Protein AF-A0A6V2KXG6-F1 (afdb_monomer_lite)

Secondary structure (DSSP, 8-state):
-------GGGGTHHHHHHHHHTT-SSS--HHHHHHHHHHHHHHHHHHHHHHHHHTBPP----SSS-PPPBPPHHHHHHHHHHHHHHHHHHHHHHHHHHHTTTT--PPPGGG--

pLDDT: mean 79.37, std 14.91, range [33.38, 95.5]

Structure (mmCIF, N/CA/C/O backbone):
data_AF-A0A6V2KXG6-F1
#
_entry.id   AF-A0A6V2KXG6-F1
#
loop_
_atom_site.group_PDB
_atom_site.id
_atom_site.type_symbol
_atom_site.label_atom_id
_atom_site.label_alt_id
_atom_site.label_comp_id
_atom_site.label_asym_id
_atom_site.label_entity_id
_atom_site.label_seq_id
_atom_site.pdbx_PDB_ins_code
_atom_site.Cartn_x
_atom_site.Cartn_y
_atom_site.Cartn_z
_atom_site.occupancy
_atom_site.B_iso_or_equiv
_atom_site.auth_seq_id
_atom_site.auth_comp_id
_atom_site.auth_asym_id
_atom_site.auth_atom_id
_atom_site.pdbx_PDB_model_num
ATOM 1 N N . MET A 1 1 ? -5.400 28.479 -2.585 1.00 36.06 1 MET A N 1
ATOM 2 C CA . MET A 1 1 ? -5.007 27.064 -2.755 1.00 36.06 1 MET A CA 1
ATOM 3 C C . MET A 1 1 ? -4.338 26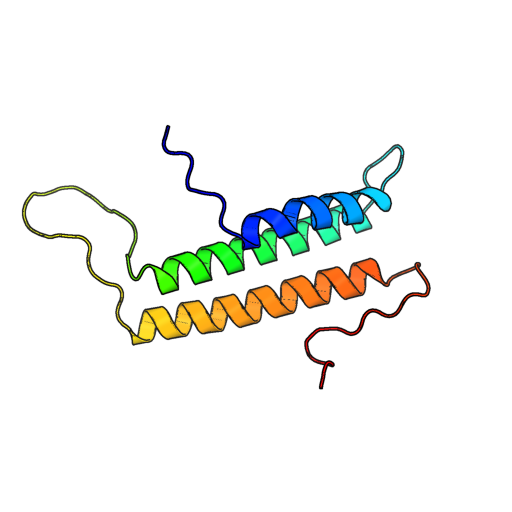.621 -1.459 1.00 36.06 1 MET A C 1
ATOM 5 O O . MET A 1 1 ? -3.185 26.963 -1.241 1.00 36.06 1 MET A O 1
ATOM 9 N N . MET A 1 2 ? -5.076 26.007 -0.527 1.00 33.38 2 MET A N 1
ATOM 10 C CA . MET A 1 2 ? -4.464 25.515 0.713 1.00 33.38 2 MET A CA 1
ATOM 11 C C . MET A 1 2 ? -3.643 24.277 0.368 1.00 33.38 2 MET A C 1
ATOM 13 O O . MET A 1 2 ? -4.201 23.225 0.067 1.00 33.38 2 MET A O 1
ATOM 17 N N . ILE A 1 3 ? -2.320 24.414 0.367 1.00 43.16 3 ILE A N 1
ATOM 18 C CA . ILE A 1 3 ? -1.419 23.267 0.363 1.00 43.16 3 ILE A CA 1
ATOM 19 C C . ILE A 1 3 ? -1.629 22.613 1.726 1.00 43.16 3 ILE A C 1
ATOM 21 O O . ILE A 1 3 ? -1.102 23.092 2.728 1.00 43.16 3 ILE A O 1
ATOM 25 N N . ALA A 1 4 ? -2.474 21.579 1.786 1.00 50.31 4 ALA A N 1
ATOM 26 C CA . ALA A 1 4 ? -2.542 20.711 2.951 1.00 50.31 4 ALA A CA 1
ATOM 27 C C . ALA A 1 4 ? -1.100 20.308 3.268 1.00 50.31 4 ALA A C 1
ATOM 29 O O . ALA A 1 4 ? -0.408 19.779 2.393 1.00 50.31 4 ALA A O 1
ATOM 30 N N . SER A 1 5 ? -0.610 20.655 4.460 1.00 52.56 5 SER A N 1
ATOM 31 C CA . SER A 1 5 ? 0.760 20.341 4.841 1.00 52.56 5 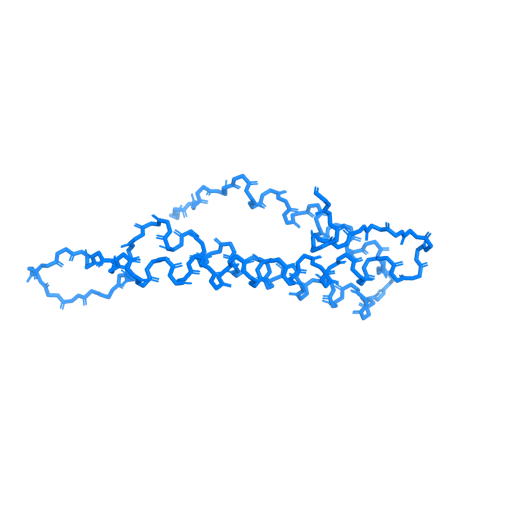SER A CA 1
ATOM 32 C C . SER A 1 5 ? 0.956 18.838 4.657 1.00 52.56 5 SER A C 1
ATOM 34 O O . SER A 1 5 ? 0.246 18.023 5.254 1.00 52.56 5 SER A O 1
ATOM 36 N N . LYS A 1 6 ? 1.863 18.467 3.746 1.00 61.50 6 LYS A N 1
ATOM 37 C CA . LYS A 1 6 ? 2.265 17.073 3.563 1.00 61.50 6 LYS A CA 1
ATOM 38 C C . LYS A 1 6 ? 2.772 16.604 4.923 1.00 61.50 6 LYS A C 1
ATOM 40 O O . LYS A 1 6 ? 3.743 17.153 5.446 1.00 61.50 6 LYS A O 1
ATOM 45 N N . GLY A 1 7 ? 2.049 15.672 5.529 1.00 67.44 7 GLY A N 1
ATOM 46 C CA . GLY A 1 7 ? 2.412 15.093 6.808 1.00 67.44 7 GLY A CA 1
ATOM 47 C C . GLY A 1 7 ? 3.705 14.287 6.669 1.00 67.44 7 GLY A C 1
ATOM 48 O O . GLY A 1 7 ? 4.127 13.983 5.553 1.00 67.44 7 GLY A O 1
ATOM 49 N N . PRO A 1 8 ? 4.346 13.905 7.782 1.00 72.88 8 PRO A N 1
ATOM 50 C CA . PRO A 1 8 ? 5.578 13.115 7.746 1.00 72.88 8 PRO A CA 1
ATOM 51 C C . PRO A 1 8 ? 5.445 11.832 6.912 1.00 72.88 8 PRO A C 1
ATOM 53 O O . PRO A 1 8 ? 6.362 11.489 6.174 1.00 72.88 8 PRO A O 1
ATOM 56 N N . ILE A 1 9 ? 4.273 11.189 6.959 1.00 76.31 9 ILE A N 1
ATOM 57 C CA . ILE A 1 9 ? 3.975 9.965 6.205 1.00 76.31 9 ILE A CA 1
ATOM 58 C C . ILE A 1 9 ? 3.926 10.189 4.688 1.00 76.31 9 ILE A C 1
ATOM 60 O O . ILE A 1 9 ? 4.344 9.328 3.923 1.00 76.31 9 ILE A O 1
ATOM 64 N N . ASP A 1 10 ? 3.528 11.386 4.240 1.00 79.31 10 ASP A N 1
ATOM 65 C CA . ASP A 1 10 ? 3.453 11.726 2.816 1.00 79.31 10 ASP A CA 1
ATOM 66 C C . ASP A 1 10 ? 4.848 11.756 2.159 1.00 79.31 10 ASP A C 1
ATOM 68 O O . ASP A 1 10 ? 4.974 11.657 0.939 1.00 79.31 10 ASP A O 1
ATOM 72 N N . ARG A 1 11 ? 5.911 11.872 2.970 1.00 85.06 11 ARG A N 1
ATOM 73 C CA . ARG A 1 11 ? 7.308 11.828 2.517 1.00 85.06 11 ARG A CA 1
ATOM 74 C C . ARG A 1 11 ? 7.802 10.412 2.226 1.00 85.06 11 ARG A C 1
ATOM 76 O O . ARG A 1 11 ? 8.815 10.285 1.551 1.00 85.06 11 ARG A O 1
ATOM 83 N N . LEU A 1 12 ? 7.112 9.378 2.713 1.00 86.38 12 LEU A N 1
ATOM 84 C CA . LEU A 1 12 ? 7.493 7.982 2.484 1.00 86.38 12 LEU A CA 1
ATOM 85 C C . LEU A 1 12 ? 7.102 7.507 1.084 1.00 86.38 12 LEU A C 1
ATOM 87 O O . LEU A 1 12 ? 7.815 6.709 0.489 1.00 86.38 12 LEU A O 1
ATOM 91 N N . PHE A 1 13 ? 6.015 8.037 0.519 1.00 90.19 13 PHE A N 1
ATOM 92 C CA . PHE A 1 13 ? 5.512 7.550 -0.765 1.00 90.19 13 PHE A CA 1
ATOM 93 C C . PHE A 1 13 ? 6.430 7.853 -1.949 1.00 90.19 13 PHE A C 1
ATOM 95 O O . PHE A 1 13 ? 6.516 7.032 -2.848 1.00 90.19 13 PHE A O 1
ATOM 102 N N . GLY A 1 14 ? 7.141 8.984 -1.946 1.00 90.19 14 GLY A N 1
ATOM 103 C CA . GLY A 1 14 ? 8.077 9.311 -3.030 1.00 90.19 14 GLY A CA 1
ATOM 104 C C . GLY A 1 14 ? 9.205 8.276 -3.171 1.00 90.19 14 GLY A C 1
ATOM 105 O O . GLY A 1 14 ? 9.409 7.750 -4.262 1.00 90.19 14 GLY A O 1
ATOM 106 N N . PRO A 1 15 ? 9.919 7.933 -2.082 1.00 92.00 15 PRO A N 1
ATOM 107 C CA . PRO A 1 15 ? 10.877 6.829 -2.079 1.00 92.00 15 PRO A CA 1
ATOM 108 C C . PRO A 1 15 ? 10.279 5.466 -2.452 1.00 92.00 15 PRO A C 1
ATOM 110 O O . PRO A 1 15 ? 10.947 4.692 -3.136 1.00 92.00 15 PRO A O 1
ATOM 113 N N . LEU A 1 16 ? 9.039 5.168 -2.041 1.00 91.56 16 LEU A N 1
ATOM 114 C CA . LEU A 1 16 ? 8.376 3.911 -2.405 1.00 91.56 16 LEU A CA 1
ATOM 115 C C . LEU A 1 16 ? 8.104 3.843 -3.920 1.00 91.56 16 LEU A C 1
ATOM 117 O O . LEU A 1 16 ? 8.530 2.910 -4.598 1.00 91.56 16 LEU A O 1
ATOM 121 N N . GLU A 1 17 ? 7.495 4.881 -4.491 1.00 92.31 17 GLU A N 1
ATOM 122 C CA . GLU A 1 17 ? 7.274 4.977 -5.939 1.00 92.31 17 GLU A CA 1
ATOM 123 C C . GLU A 1 17 ? 8.606 4.887 -6.702 1.00 92.31 17 GLU A C 1
ATOM 125 O O . GLU A 1 17 ? 8.709 4.145 -7.680 1.00 92.31 17 GLU A O 1
ATOM 130 N N . LEU A 1 18 ? 9.661 5.552 -6.213 1.00 92.25 18 LEU A N 1
ATOM 131 C CA . LEU A 1 18 ? 10.995 5.479 -6.811 1.00 92.25 18 LEU A CA 1
ATOM 132 C C . LEU A 1 18 ? 11.541 4.044 -6.823 1.00 92.25 18 LEU A C 1
ATOM 134 O O . LEU A 1 18 ? 12.013 3.587 -7.865 1.00 92.25 18 LEU A O 1
ATOM 138 N N . TRP A 1 19 ? 11.450 3.312 -5.710 1.00 90.81 19 TRP A N 1
ATOM 139 C CA . TRP A 1 19 ? 11.885 1.914 -5.677 1.00 90.81 19 TRP A CA 1
ATOM 140 C C . TRP A 1 19 ? 11.045 1.035 -6.604 1.00 90.81 19 TRP A C 1
ATOM 142 O O . TRP A 1 19 ? 11.611 0.279 -7.391 1.00 90.81 19 TRP A O 1
ATOM 152 N N . SER A 1 20 ? 9.719 1.180 -6.602 1.00 90.88 20 SER A N 1
ATOM 153 C CA . SER A 1 20 ? 8.845 0.425 -7.510 1.00 90.88 20 SER A CA 1
ATOM 154 C C . SER A 1 20 ? 9.190 0.668 -8.987 1.00 90.88 20 SER A C 1
ATOM 156 O O . SER A 1 20 ? 9.182 -0.262 -9.798 1.00 90.88 20 SER A O 1
ATOM 158 N N . SER A 1 21 ? 9.565 1.904 -9.336 1.00 90.75 21 SER A N 1
ATOM 159 C CA . SER A 1 21 ? 9.921 2.290 -10.701 1.00 90.75 21 SER A CA 1
ATOM 160 C C . SER A 1 21 ? 11.225 1.646 -11.174 1.00 90.75 21 SER A C 1
ATOM 162 O O . SER A 1 21 ? 11.400 1.449 -12.374 1.00 90.75 21 SER A O 1
ATOM 164 N N . SER A 1 22 ? 12.101 1.234 -10.247 1.00 90.62 22 SER A N 1
ATOM 165 C CA . SER A 1 22 ? 13.350 0.534 -10.575 1.00 90.62 22 SER A CA 1
ATOM 166 C C . SER A 1 22 ? 13.130 -0.834 -11.235 1.00 90.62 22 SER A C 1
ATOM 168 O O . SER A 1 22 ? 14.005 -1.312 -11.953 1.00 90.62 22 SER A O 1
ATOM 170 N N . PHE A 1 23 ? 11.947 -1.440 -11.060 1.00 88.06 23 PHE A N 1
ATOM 171 C CA . PHE A 1 23 ? 11.561 -2.692 -11.726 1.00 88.06 23 PHE A CA 1
ATOM 172 C C . PHE A 1 23 ? 11.003 -2.487 -13.140 1.00 88.06 23 PHE A C 1
ATOM 174 O O . PHE A 1 23 ? 10.611 -3.453 -13.798 1.00 88.06 23 PHE A O 1
ATOM 181 N N . SER A 1 24 ? 10.925 -1.244 -13.607 1.00 88.44 24 SER A N 1
ATOM 182 C CA . SER A 1 24 ? 10.525 -0.891 -14.966 1.00 88.44 24 SER A CA 1
ATOM 183 C C . SER A 1 24 ? 11.733 -0.427 -15.776 1.00 88.44 24 SER A C 1
ATOM 185 O O . SER A 1 24 ? 12.696 0.109 -15.238 1.00 88.44 24 SER A O 1
ATOM 187 N N . SER A 1 25 ? 11.688 -0.633 -17.095 1.00 81.25 25 SER A N 1
ATOM 188 C CA . SER A 1 25 ? 12.735 -0.160 -18.012 1.00 81.25 25 SER A CA 1
ATOM 189 C C . SER A 1 25 ? 12.136 0.728 -19.107 1.00 81.25 25 SER A C 1
ATOM 191 O O . SER A 1 25 ? 11.649 1.813 -18.814 1.00 81.25 25 SER A O 1
ATOM 193 N N . LYS A 1 26 ? 12.126 0.292 -20.372 1.00 83.56 26 LYS A N 1
ATOM 194 C CA . LYS A 1 26 ? 11.492 1.038 -21.477 1.00 83.56 26 LYS A CA 1
ATOM 195 C C . LYS A 1 26 ? 9.964 1.014 -21.419 1.00 83.56 26 LYS A C 1
ATOM 197 O O . LYS A 1 26 ? 9.318 1.904 -21.959 1.00 83.56 26 LYS A O 1
ATOM 202 N N . THR A 1 27 ? 9.399 -0.008 -20.788 1.00 85.88 27 THR A N 1
ATOM 203 C CA . THR A 1 27 ? 7.961 -0.180 -20.572 1.00 85.88 27 THR A CA 1
ATOM 204 C C . THR A 1 27 ? 7.711 -0.423 -19.094 1.00 85.88 27 THR A C 1
ATOM 206 O O . THR A 1 27 ? 8.535 -1.055 -18.423 1.00 85.88 27 THR A O 1
ATOM 209 N N . ILE A 1 28 ? 6.575 0.065 -18.596 1.00 86.50 28 ILE A N 1
ATOM 210 C CA . ILE A 1 28 ? 6.171 -0.167 -17.211 1.00 86.50 28 ILE A CA 1
ATOM 211 C C . ILE A 1 28 ? 5.941 -1.669 -17.028 1.00 86.50 28 ILE A C 1
ATOM 213 O O . ILE A 1 28 ? 5.193 -2.282 -17.791 1.00 86.50 28 ILE A O 1
ATOM 217 N N . SER A 1 29 ? 6.619 -2.268 -16.053 1.00 90.25 29 SER A N 1
ATOM 218 C CA . SER A 1 29 ? 6.464 -3.685 -15.751 1.00 90.25 29 SER A CA 1
ATOM 219 C C . SER A 1 29 ? 5.185 -3.934 -14.941 1.00 90.25 29 SER A C 1
ATOM 221 O O . SER A 1 29 ? 4.771 -3.075 -14.156 1.00 90.25 29 SER A O 1
ATOM 223 N N . PRO A 1 30 ? 4.569 -5.125 -15.065 1.00 91.94 30 PRO A N 1
ATOM 224 C CA . PRO A 1 30 ? 3.431 -5.505 -14.226 1.00 91.94 30 PRO A CA 1
ATOM 225 C C . PRO A 1 30 ? 3.743 -5.417 -12.727 1.00 91.94 30 PRO A C 1
ATOM 227 O O . PRO A 1 30 ? 2.884 -5.030 -11.941 1.00 91.94 30 PRO A O 1
ATOM 230 N N . LYS A 1 31 ? 4.993 -5.705 -12.341 1.00 90.44 31 LYS A N 1
ATOM 231 C CA . LYS A 1 31 ? 5.472 -5.585 -10.960 1.00 90.44 31 LYS A CA 1
ATOM 232 C C . LYS A 1 31 ? 5.437 -4.137 -10.471 1.00 90.44 31 LYS A C 1
ATOM 234 O O . LYS A 1 31 ? 4.917 -3.883 -9.392 1.00 90.44 31 LYS A O 1
ATOM 239 N N . THR A 1 32 ? 5.922 -3.183 -11.267 1.00 92.12 32 THR A N 1
ATOM 240 C CA . THR A 1 32 ? 5.832 -1.757 -10.916 1.00 92.12 32 THR A CA 1
ATOM 241 C C . THR A 1 32 ? 4.380 -1.300 -10.764 1.00 92.12 32 THR A C 1
ATOM 243 O O . THR A 1 32 ? 4.086 -0.571 -9.823 1.00 92.12 32 THR A O 1
ATOM 246 N N . LEU A 1 33 ? 3.462 -1.748 -11.632 1.00 93.94 33 LEU A N 1
ATOM 247 C CA . LEU A 1 33 ? 2.031 -1.433 -11.492 1.00 93.94 33 LEU A CA 1
ATOM 248 C C . LEU A 1 33 ? 1.457 -1.993 -10.187 1.00 93.94 33 LEU A C 1
ATOM 250 O O . LEU A 1 33 ? 0.904 -1.237 -9.400 1.00 93.94 33 LEU A O 1
ATOM 254 N N . ALA A 1 34 ? 1.679 -3.278 -9.908 1.00 93.56 34 ALA A N 1
ATOM 255 C CA . ALA A 1 34 ? 1.178 -3.919 -8.694 1.00 93.56 34 ALA A CA 1
ATOM 256 C C . ALA A 1 34 ? 1.741 -3.284 -7.406 1.00 93.56 34 ALA A C 1
ATOM 258 O O . ALA A 1 34 ? 1.043 -3.184 -6.397 1.00 93.56 34 ALA A O 1
ATOM 259 N N . MET A 1 35 ? 3.001 -2.837 -7.435 1.00 93.81 35 MET A N 1
ATOM 260 C CA . MET A 1 35 ? 3.619 -2.118 -6.319 1.00 93.81 35 MET A CA 1
ATOM 261 C C . MET A 1 35 ? 3.047 -0.707 -6.151 1.00 93.81 35 MET A C 1
ATOM 263 O O . MET A 1 35 ? 2.847 -0.275 -5.018 1.00 93.81 35 MET A O 1
ATOM 267 N N . ASN A 1 36 ? 2.748 -0.002 -7.246 1.00 94.00 36 ASN A N 1
ATOM 268 C CA . ASN A 1 36 ? 2.070 1.295 -7.193 1.00 94.00 36 ASN A CA 1
ATOM 269 C C . ASN A 1 36 ? 0.635 1.169 -6.671 1.00 94.00 36 ASN A C 1
ATOM 271 O O . ASN A 1 36 ? 0.229 1.984 -5.848 1.00 94.00 36 ASN A O 1
ATOM 275 N N . ASP A 1 37 ? -0.087 0.113 -7.049 1.00 95.50 37 ASP A N 1
ATOM 276 C CA . ASP A 1 37 ? -1.418 -0.169 -6.505 1.00 95.50 37 ASP A CA 1
ATOM 277 C C . ASP A 1 37 ? -1.351 -0.368 -4.980 1.00 95.50 37 ASP A C 1
ATOM 279 O O . ASP A 1 37 ? -2.134 0.219 -4.235 1.00 95.50 37 ASP A O 1
ATOM 283 N N . ALA A 1 38 ? -0.356 -1.118 -4.488 1.00 93.38 38 ALA A N 1
ATOM 284 C CA . ALA A 1 38 ? -0.124 -1.281 -3.051 1.00 93.38 38 ALA A CA 1
ATOM 285 C C . ALA A 1 38 ? 0.243 0.049 -2.354 1.00 93.38 38 ALA A C 1
ATOM 287 O O . ALA A 1 38 ? -0.200 0.318 -1.235 1.00 93.38 38 ALA A O 1
ATOM 288 N N . ILE A 1 39 ? 1.015 0.922 -3.013 1.00 93.81 39 ILE A N 1
ATOM 289 C CA . ILE A 1 39 ? 1.310 2.275 -2.513 1.00 93.81 39 ILE A CA 1
ATOM 290 C C . ILE A 1 39 ? 0.029 3.117 -2.409 1.00 93.81 39 ILE A C 1
ATOM 292 O O . ILE A 1 39 ? -0.148 3.842 -1.424 1.00 93.81 39 ILE A O 1
ATOM 296 N N . ASP A 1 40 ? -0.867 3.035 -3.390 1.00 94.00 40 ASP A N 1
ATOM 297 C CA . ASP A 1 40 ? -2.121 3.786 -3.394 1.00 94.00 40 ASP A CA 1
ATOM 298 C C . ASP A 1 40 ? -3.105 3.275 -2.330 1.00 94.00 40 ASP A C 1
ATOM 300 O O . ASP A 1 40 ? -3.711 4.087 -1.621 1.00 94.00 40 ASP A O 1
ATOM 304 N N . GLU A 1 41 ? -3.181 1.959 -2.117 1.00 93.00 41 GLU A N 1
ATOM 305 C CA . GLU A 1 41 ? -3.916 1.356 -0.996 1.00 93.00 41 GLU A CA 1
ATOM 306 C C . GLU A 1 41 ? -3.393 1.874 0.361 1.00 93.00 41 GLU A C 1
ATOM 308 O O . GLU A 1 41 ? -4.180 2.254 1.238 1.00 93.00 41 GLU A O 1
ATOM 313 N N . LEU A 1 42 ? -2.066 1.982 0.519 1.00 92.50 42 LEU A N 1
ATOM 314 C CA . LEU A 1 42 ? -1.435 2.538 1.721 1.00 92.50 42 LEU A CA 1
ATOM 315 C C . LEU A 1 42 ? -1.731 4.038 1.894 1.00 92.50 42 LEU A C 1
ATOM 317 O O . LEU A 1 42 ? -1.949 4.510 3.015 1.00 92.50 42 LEU A O 1
ATOM 321 N N . ARG A 1 43 ? -1.770 4.811 0.801 1.00 91.62 43 ARG A N 1
ATOM 322 C CA . ARG A 1 43 ? -2.168 6.231 0.827 1.00 91.62 43 ARG A CA 1
ATOM 323 C C . ARG A 1 43 ? -3.599 6.401 1.301 1.00 91.62 43 ARG A C 1
ATOM 325 O O . ARG A 1 43 ? -3.871 7.319 2.074 1.00 91.62 43 ARG A O 1
ATOM 332 N N . GLU A 1 44 ? -4.501 5.545 0.841 1.00 90.31 44 GLU A N 1
ATOM 333 C CA . GLU A 1 44 ? -5.900 5.561 1.254 1.00 90.31 44 GLU A CA 1
ATOM 334 C C . GLU A 1 44 ? -6.034 5.251 2.750 1.00 90.31 44 GLU A C 1
ATOM 336 O O . GLU A 1 44 ? -6.603 6.058 3.485 1.00 90.31 44 GLU A O 1
ATOM 341 N N . ALA A 1 45 ? -5.370 4.196 3.234 1.00 90.31 45 ALA A N 1
ATOM 342 C CA . ALA A 1 45 ? -5.299 3.876 4.661 1.00 90.31 45 ALA A CA 1
ATOM 343 C C . ALA A 1 45 ? -4.784 5.059 5.509 1.00 90.31 45 ALA A C 1
ATOM 345 O O . ALA A 1 45 ? -5.336 5.388 6.561 1.00 90.31 45 ALA A O 1
ATOM 346 N N . CYS A 1 46 ? -3.761 5.777 5.034 1.00 88.94 46 CYS A N 1
ATOM 347 C CA . CYS A 1 46 ? -3.250 6.967 5.719 1.00 88.94 46 CYS A CA 1
ATOM 348 C C . CYS A 1 46 ? -4.261 8.128 5.755 1.00 88.94 46 CYS A C 1
ATOM 350 O O . CYS A 1 46 ? -4.303 8.885 6.733 1.00 88.94 46 CYS A O 1
ATOM 352 N N . ARG A 1 47 ? -5.075 8.297 4.705 1.00 87.38 47 ARG A N 1
ATOM 353 C CA . ARG A 1 47 ? -6.150 9.305 4.665 1.00 87.38 47 ARG A CA 1
ATOM 354 C C . ARG A 1 47 ? -7.282 8.947 5.622 1.00 87.38 47 ARG A C 1
ATOM 356 O O . ARG A 1 47 ? -7.789 9.843 6.300 1.00 87.38 47 ARG A O 1
ATOM 363 N N . ASP A 1 48 ? -7.621 7.669 5.731 1.00 87.31 48 ASP A N 1
ATOM 364 C CA . ASP A 1 48 ? -8.646 7.179 6.654 1.00 87.31 48 ASP A CA 1
ATOM 365 C C . ASP A 1 48 ? -8.202 7.342 8.110 1.00 87.31 48 ASP A C 1
ATOM 367 O O . ASP A 1 48 ? -8.943 7.899 8.923 1.00 87.31 48 ASP A O 1
ATOM 371 N N . LEU A 1 49 ? -6.943 7.010 8.424 1.00 86.44 49 LEU A N 1
ATOM 372 C CA . LEU A 1 49 ? -6.333 7.298 9.728 1.00 86.44 49 LEU A CA 1
ATOM 373 C C . LEU A 1 49 ? -6.354 8.795 10.053 1.00 86.44 49 LEU A C 1
ATOM 375 O O . LEU A 1 49 ? -6.701 9.184 11.170 1.00 86.44 49 LEU A O 1
ATOM 379 N N . ARG A 1 50 ? -6.020 9.662 9.087 1.00 84.38 50 ARG A N 1
ATOM 380 C CA . ARG A 1 50 ? -6.072 11.121 9.284 1.00 84.38 50 ARG A CA 1
ATOM 381 C C . ARG A 1 50 ? -7.506 11.603 9.514 1.00 84.38 50 ARG A C 1
ATOM 383 O O . ARG A 1 50 ? -7.723 12.472 10.360 1.00 84.38 50 ARG A O 1
ATOM 390 N N . SER A 1 51 ? -8.478 11.026 8.813 1.00 82.81 51 SER A N 1
ATOM 391 C CA . SER A 1 51 ? -9.901 11.326 8.991 1.00 82.81 51 SER A CA 1
ATOM 392 C C . SER A 1 51 ? -10.379 10.918 10.387 1.00 82.81 51 SER A C 1
ATOM 394 O O . SER A 1 51 ? -10.921 11.760 11.109 1.00 82.81 51 SER A O 1
ATOM 396 N N . ALA A 1 52 ? -10.068 9.695 10.827 1.00 83.94 52 ALA A N 1
ATOM 397 C CA . ALA A 1 52 ? -10.357 9.206 12.175 1.00 83.94 52 ALA A CA 1
ATOM 398 C C . ALA A 1 52 ? -9.696 10.069 13.265 1.00 83.94 52 ALA A C 1
ATOM 400 O O . ALA A 1 52 ? -10.347 10.454 14.244 1.00 83.94 52 ALA A O 1
ATOM 401 N N . ALA A 1 53 ? -8.428 10.449 13.075 1.00 82.25 53 ALA A N 1
ATOM 402 C CA . ALA A 1 53 ? -7.700 11.329 13.987 1.00 82.25 53 ALA A CA 1
ATOM 403 C C . ALA A 1 53 ? -8.337 12.723 14.068 1.00 82.25 53 ALA A C 1
ATOM 405 O O . ALA A 1 53 ? -8.498 13.260 15.163 1.00 82.25 53 ALA A O 1
ATOM 406 N N . SER A 1 54 ? -8.767 13.285 12.934 1.00 80.50 54 SER A N 1
ATOM 407 C CA . SER A 1 54 ? -9.411 14.602 12.887 1.00 80.50 54 SER A CA 1
ATOM 408 C C . SER A 1 54 ? -10.793 14.631 13.546 1.00 80.50 54 SER A C 1
ATOM 410 O O . SER A 1 54 ? -11.222 15.693 13.992 1.00 80.50 54 SER A O 1
ATOM 412 N N . GLY A 1 55 ? -11.487 13.486 13.607 1.00 70.25 55 GLY A N 1
ATOM 413 C CA . GLY A 1 55 ? -12.815 13.360 14.211 1.00 70.25 55 GLY A CA 1
ATOM 414 C C . GLY A 1 55 ? -13.910 14.168 13.511 1.00 70.25 55 GLY A C 1
ATOM 415 O O . GLY A 1 55 ? -14.973 14.371 14.092 1.00 70.25 55 GLY A O 1
ATOM 416 N N . LYS A 1 56 ? -13.668 14.651 12.288 1.00 65.38 56 LYS A N 1
ATOM 417 C CA . LYS A 1 56 ? -14.628 15.439 11.508 1.00 65.38 56 LYS A CA 1
ATOM 418 C C . LYS A 1 56 ? -15.260 14.544 10.445 1.00 65.38 56 LYS A C 1
ATOM 420 O O . LYS A 1 56 ? -14.556 14.072 9.557 1.00 65.38 56 LYS A O 1
ATOM 425 N N . GLU A 1 57 ? -16.572 14.322 10.515 1.00 59.25 57 GLU A N 1
ATOM 426 C CA . GLU A 1 57 ? -17.315 13.857 9.337 1.00 59.25 57 GLU A CA 1
ATOM 427 C C . GLU A 1 57 ? -17.323 15.002 8.306 1.00 59.25 57 GLU A C 1
ATOM 429 O O . GLU A 1 57 ? -17.425 16.179 8.664 1.00 59.25 57 GLU A O 1
ATOM 434 N N . GLY A 1 58 ? -17.099 14.669 7.033 1.00 54.03 58 GLY A N 1
ATOM 435 C CA . GLY A 1 58 ? -16.890 15.632 5.954 1.00 54.03 58 GLY A CA 1
ATOM 436 C C . GLY A 1 58 ? -17.945 16.739 5.909 1.00 54.03 58 GLY A C 1
ATOM 437 O O . GLY A 1 58 ? -19.132 16.519 6.130 1.00 54.03 58 GLY A O 1
ATOM 438 N N . SER A 1 59 ? -17.470 17.944 5.606 1.00 60.94 59 SER A N 1
ATOM 439 C CA . SER A 1 59 ? -18.253 19.155 5.363 1.00 60.94 59 SER A CA 1
ATOM 440 C C . SER A 1 59 ? -19.356 18.916 4.315 1.00 60.94 59 SER A C 1
ATOM 442 O O . SER A 1 59 ? -19.123 19.065 3.116 1.00 60.94 59 SER A O 1
ATOM 444 N N . GLY A 1 60 ? -20.563 18.590 4.775 1.00 47.31 60 GLY A N 1
ATOM 445 C CA . GLY A 1 60 ? -21.817 18.781 4.052 1.00 47.31 60 GLY A CA 1
ATOM 446 C C . GLY A 1 60 ? -22.457 20.074 4.546 1.00 47.31 60 GLY A C 1
ATOM 447 O O . GLY A 1 60 ? -22.839 20.169 5.709 1.00 47.31 60 GLY A O 1
ATOM 448 N N . GLY A 1 61 ? -22.470 21.096 3.694 1.00 58.47 61 GLY A N 1
ATOM 449 C CA . GLY A 1 61 ? -23.002 22.414 4.024 1.00 58.47 61 GLY A CA 1
ATOM 450 C C . GLY A 1 61 ? -24.531 22.507 4.005 1.00 58.47 61 GLY A C 1
ATOM 451 O O . GLY A 1 61 ? -25.235 21.517 3.834 1.00 58.47 61 GLY A O 1
ATOM 452 N N . PHE A 1 62 ? -24.979 23.768 4.053 1.00 55.19 62 PHE A N 1
ATOM 453 C CA . PHE A 1 62 ? -26.319 24.268 3.714 1.00 55.19 62 PHE A CA 1
ATOM 454 C C . PHE A 1 62 ? -27.343 24.311 4.865 1.00 55.19 62 PHE A C 1
ATOM 456 O O . PHE A 1 62 ? -28.211 23.459 4.954 1.00 55.19 62 PHE A O 1
ATOM 463 N N . PHE A 1 63 ? -27.215 25.329 5.726 1.00 56.06 63 PHE A N 1
ATOM 464 C CA . PHE A 1 63 ? -28.224 26.041 6.546 1.00 56.06 63 PHE A CA 1
ATOM 465 C C . PHE A 1 63 ? -27.548 26.483 7.854 1.00 56.06 63 PHE A C 1
ATOM 467 O O . PHE A 1 63 ? -26.972 25.671 8.571 1.00 56.06 63 PHE A O 1
ATOM 474 N N . GLY A 1 64 ? -27.554 27.787 8.148 1.00 54.69 64 GLY A N 1
ATOM 475 C CA . GLY A 1 64 ? -27.032 28.307 9.416 1.00 54.69 64 GLY A CA 1
ATOM 476 C C . GLY A 1 64 ? -27.688 27.600 10.609 1.00 54.69 64 GLY A C 1
ATOM 477 O O . GLY A 1 64 ? -28.874 27.304 10.540 1.00 54.69 64 GLY A O 1
ATOM 478 N N . PHE A 1 65 ? -26.911 27.371 11.675 1.00 55.81 65 PHE A N 1
ATOM 479 C CA . PHE A 1 65 ? -27.183 26.541 12.870 1.00 55.81 65 PHE A CA 1
ATOM 480 C C . PHE A 1 65 ? -26.718 25.078 12.790 1.00 55.81 65 PHE A C 1
ATOM 482 O O . PHE A 1 65 ? -27.507 24.151 12.654 1.00 55.81 65 PHE A O 1
ATOM 489 N N . GLY A 1 66 ? -25.418 24.858 13.005 1.00 51.75 66 GLY A N 1
ATOM 490 C CA . GLY A 1 66 ? -24.890 23.541 13.372 1.00 51.75 66 GLY A CA 1
ATOM 491 C C . GLY A 1 66 ? -23.472 23.334 12.865 1.00 51.75 66 GLY A C 1
ATOM 492 O O . GLY A 1 66 ? -23.273 23.047 11.691 1.00 51.75 66 GLY A O 1
ATOM 493 N N . GLY A 1 67 ? -22.478 23.508 13.738 1.00 54.00 67 GLY A N 1
ATOM 494 C CA . GLY A 1 67 ? -21.082 23.205 13.417 1.00 54.00 67 GLY A CA 1
ATOM 495 C C . GLY A 1 67 ? -20.874 21.733 13.020 1.00 54.00 67 GLY A C 1
ATOM 496 O O . GLY A 1 67 ? -21.769 20.909 13.221 1.00 54.00 67 GLY A O 1
ATOM 497 N N . PRO A 1 68 ? -19.699 21.388 12.460 1.00 55.81 68 PRO A N 1
ATOM 498 C CA . PRO A 1 68 ? -19.411 20.037 11.983 1.00 55.81 68 PRO A CA 1
ATOM 499 C C . PRO A 1 68 ? -19.683 19.012 13.087 1.00 55.81 68 PRO A C 1
ATOM 501 O O . PRO A 1 68 ? -19.136 19.124 14.186 1.00 55.81 68 PRO A O 1
ATOM 504 N N . LYS A 1 69 ? -20.541 18.025 12.798 1.00 61.12 69 LYS A N 1
ATOM 505 C CA . LYS A 1 69 ? -20.794 16.911 13.714 1.00 61.12 69 LYS A CA 1
ATOM 506 C C . LYS A 1 69 ? -19.477 16.178 13.955 1.00 61.12 69 LYS A C 1
ATOM 50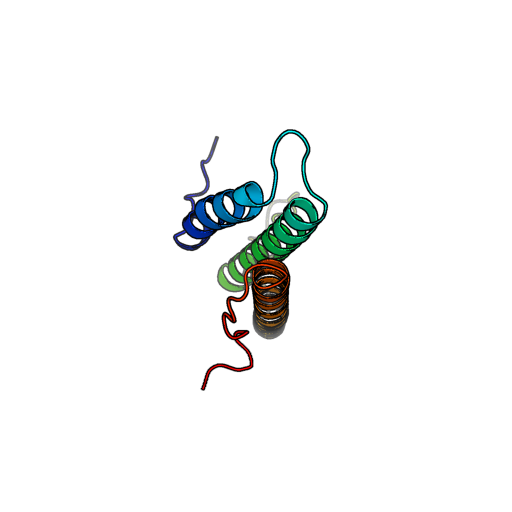8 O O . LYS A 1 69 ? -18.828 15.712 13.017 1.00 61.12 69 LYS A O 1
ATOM 513 N N . ALA A 1 70 ? -19.081 16.117 15.222 1.00 64.69 70 ALA A N 1
ATOM 514 C CA . ALA A 1 70 ? -17.981 15.274 15.644 1.00 64.69 70 ALA A CA 1
ATOM 515 C C . ALA A 1 70 ? -18.358 13.816 15.363 1.00 64.69 70 ALA A C 1
ATOM 517 O O . ALA A 1 70 ? -19.467 13.378 15.675 1.00 64.69 70 ALA A O 1
ATOM 518 N N . MET A 1 71 ? -17.440 13.086 14.743 1.00 70.56 71 MET A N 1
ATOM 519 C CA . MET A 1 71 ? -17.580 11.656 14.528 1.00 70.56 71 MET A CA 1
ATOM 520 C C . MET A 1 71 ? -17.609 10.955 15.888 1.00 70.56 71 MET A C 1
ATOM 522 O O . MET A 1 71 ? -16.764 11.232 16.739 1.00 70.56 71 MET A O 1
ATOM 526 N N . ASP A 1 72 ? -18.570 10.052 16.077 1.00 80.88 72 ASP A N 1
ATOM 527 C CA . ASP A 1 72 ? -18.675 9.236 17.288 1.00 80.88 72 ASP A CA 1
ATOM 528 C C . ASP A 1 72 ? -17.370 8.466 17.560 1.00 80.88 72 ASP A C 1
ATOM 530 O O . ASP A 1 72 ? -16.743 7.942 16.633 1.00 80.88 72 ASP A O 1
ATOM 534 N N . ASP A 1 73 ? -16.963 8.373 18.826 1.00 78.62 73 ASP A N 1
ATOM 535 C CA . ASP A 1 73 ? -15.692 7.752 19.208 1.00 78.62 73 ASP A CA 1
ATOM 536 C C . ASP A 1 73 ? -15.619 6.265 18.826 1.00 78.62 73 ASP A C 1
ATOM 538 O O . ASP A 1 73 ? -14.543 5.777 18.469 1.00 78.62 73 ASP A O 1
ATOM 542 N N . GLY A 1 74 ? -16.745 5.545 18.831 1.00 83.81 74 GLY A N 1
ATOM 543 C CA . GLY A 1 74 ? -16.819 4.162 18.362 1.00 83.81 74 GLY A CA 1
ATOM 544 C C . GLY A 1 74 ? -16.568 4.054 16.859 1.00 83.81 74 GLY A C 1
ATOM 545 O O . GLY A 1 74 ? -15.789 3.206 16.416 1.00 83.81 74 GLY A O 1
ATOM 546 N N . LYS A 1 75 ? -17.146 4.967 16.069 1.00 82.81 75 LYS A N 1
ATOM 547 C CA . LYS A 1 75 ? -16.877 5.057 14.624 1.00 82.81 75 LYS A CA 1
ATOM 548 C C . LYS A 1 75 ? -15.425 5.435 14.337 1.00 82.81 75 LYS A C 1
ATOM 550 O O . LYS A 1 75 ? -14.797 4.799 13.496 1.00 82.81 75 LYS A O 1
ATOM 555 N N . ARG A 1 76 ? -14.864 6.413 15.056 1.00 83.81 76 ARG A N 1
ATOM 556 C CA . ARG A 1 76 ? -13.456 6.826 14.901 1.00 83.81 76 ARG A CA 1
ATOM 557 C C . ARG A 1 76 ? -12.498 5.675 15.173 1.00 83.81 76 ARG A C 1
ATOM 559 O O . ARG A 1 76 ? -11.577 5.456 14.391 1.00 83.81 76 ARG A O 1
ATOM 566 N N . ARG A 1 77 ? -12.727 4.928 16.260 1.00 85.69 77 ARG A N 1
ATOM 567 C CA . ARG A 1 77 ? -11.923 3.747 16.606 1.00 85.69 77 ARG A CA 1
ATOM 568 C C . ARG A 1 77 ? -11.999 2.683 15.522 1.00 85.69 77 ARG A C 1
ATOM 570 O O . ARG A 1 77 ? -10.957 2.171 15.133 1.00 85.69 77 ARG A O 1
ATOM 577 N N . LYS A 1 78 ? -13.197 2.401 15.009 1.00 88.94 78 LYS A N 1
ATOM 578 C CA . LYS A 1 78 ? -13.378 1.418 13.940 1.00 88.94 78 LYS A CA 1
ATOM 579 C C . LYS A 1 78 ? -12.645 1.820 12.658 1.00 88.94 78 LYS A C 1
ATOM 581 O O . LYS A 1 78 ? -11.864 1.031 12.150 1.00 88.94 78 LYS A O 1
ATOM 586 N N . ILE A 1 79 ? -12.798 3.066 12.202 1.00 87.69 79 ILE A N 1
ATOM 587 C CA . ILE A 1 79 ? -12.077 3.566 11.017 1.00 87.69 79 ILE A CA 1
ATOM 588 C C . ILE A 1 79 ? -10.562 3.494 11.229 1.00 87.69 79 ILE A C 1
ATOM 590 O O . ILE A 1 79 ? -9.841 3.098 10.324 1.00 87.69 79 ILE A O 1
ATOM 594 N N . ALA A 1 80 ? -10.065 3.835 12.421 1.00 87.06 80 ALA A N 1
ATOM 595 C CA . ALA A 1 80 ? -8.639 3.731 12.714 1.00 87.06 80 ALA A CA 1
ATOM 596 C C . ALA A 1 80 ? -8.130 2.277 12.693 1.00 87.06 80 ALA A C 1
ATOM 598 O O . ALA A 1 80 ? -7.036 2.030 12.192 1.00 87.06 80 ALA A O 1
ATOM 599 N N . GLN A 1 81 ? -8.910 1.325 13.213 1.00 89.81 81 GLN A N 1
ATOM 600 C CA . GLN A 1 81 ? -8.577 -0.103 13.195 1.00 89.81 81 GLN A CA 1
ATOM 601 C C . GLN A 1 81 ? -8.583 -0.669 11.772 1.00 89.81 81 GLN A C 1
ATOM 603 O O . GLN A 1 81 ? -7.612 -1.307 11.369 1.00 89.81 81 GLN A O 1
ATOM 608 N N . ASP A 1 82 ? -9.632 -0.378 11.003 1.00 90.62 82 ASP A N 1
ATOM 609 C CA . ASP A 1 82 ? -9.778 -0.838 9.621 1.00 90.62 82 ASP A CA 1
ATOM 610 C C . ASP A 1 82 ? -8.672 -0.243 8.733 1.00 90.62 82 ASP A C 1
ATOM 612 O O . ASP A 1 82 ? -8.045 -0.948 7.943 1.00 90.62 82 ASP A O 1
ATOM 616 N N . ALA A 1 83 ? -8.359 1.042 8.918 1.00 90.06 83 ALA A N 1
ATOM 617 C CA . ALA A 1 83 ? -7.286 1.710 8.195 1.00 90.06 83 ALA A CA 1
ATOM 618 C C . ALA A 1 83 ? -5.895 1.180 8.578 1.00 90.06 83 ALA A C 1
ATOM 620 O O . ALA A 1 83 ? -5.027 1.064 7.716 1.00 90.06 83 ALA A O 1
ATOM 621 N N . TYR A 1 84 ? -5.673 0.818 9.845 1.00 88.44 84 TYR A N 1
ATOM 622 C CA . TYR A 1 84 ? -4.430 0.167 10.259 1.00 88.44 84 TYR A CA 1
ATOM 623 C C . TYR A 1 84 ? -4.272 -1.213 9.610 1.00 88.44 84 TYR A C 1
ATOM 625 O O . TYR A 1 84 ? -3.216 -1.495 9.047 1.00 88.44 84 TYR A O 1
ATOM 633 N N . ALA A 1 85 ? -5.323 -2.041 9.627 1.00 91.31 85 ALA A N 1
ATOM 634 C CA . ALA A 1 85 ? -5.316 -3.347 8.970 1.00 91.31 85 ALA A CA 1
ATOM 635 C C . ALA A 1 85 ? -5.040 -3.214 7.463 1.00 91.31 85 ALA A C 1
ATOM 637 O O . ALA A 1 85 ? -4.113 -3.835 6.952 1.00 91.31 85 ALA A O 1
ATOM 638 N N . LYS A 1 86 ? -5.747 -2.302 6.784 1.00 91.12 86 LYS A N 1
ATOM 639 C CA . LYS A 1 86 ? -5.535 -2.008 5.361 1.00 91.12 86 LYS A CA 1
ATOM 640 C C . LYS A 1 86 ? -4.109 -1.543 5.062 1.00 91.12 86 LYS A C 1
ATOM 642 O O . LYS A 1 86 ? -3.501 -2.001 4.101 1.00 91.12 86 LYS A O 1
ATOM 647 N N . GLY A 1 87 ? -3.559 -0.641 5.878 1.00 90.62 87 GLY A N 1
ATOM 648 C CA . GLY A 1 87 ? -2.189 -0.153 5.704 1.00 90.62 87 GLY A CA 1
ATOM 649 C C . GLY A 1 87 ? -1.144 -1.256 5.888 1.00 90.62 87 GLY A C 1
ATOM 650 O O . GLY A 1 87 ? -0.171 -1.314 5.138 1.00 90.62 87 GLY A O 1
ATOM 651 N N . LYS A 1 88 ? -1.363 -2.154 6.851 1.00 91.38 88 LYS A N 1
ATOM 652 C CA . LYS A 1 88 ? -0.506 -3.315 7.095 1.00 91.38 88 LYS A CA 1
ATOM 653 C C . LYS A 1 88 ? -0.506 -4.272 5.902 1.00 91.38 88 LYS A C 1
ATOM 655 O O . LYS A 1 88 ? 0.563 -4.611 5.400 1.00 91.38 88 LYS A O 1
ATOM 660 N N . ASP A 1 89 ? -1.688 -4.630 5.409 1.00 92.25 89 ASP A N 1
ATOM 661 C CA . ASP A 1 89 ? -1.844 -5.526 4.261 1.00 92.25 89 ASP A CA 1
ATOM 662 C C . ASP A 1 89 ? -1.204 -4.925 2.999 1.00 92.25 89 ASP A C 1
ATOM 664 O O . ASP A 1 89 ? -0.472 -5.609 2.282 1.00 92.25 89 ASP A O 1
ATOM 668 N N . ALA A 1 90 ? -1.387 -3.619 2.775 1.00 92.50 90 ALA A N 1
ATOM 669 C CA . ALA A 1 90 ? -0.777 -2.897 1.661 1.00 92.50 90 ALA A CA 1
ATOM 670 C C . ALA A 1 90 ? 0.763 -2.899 1.725 1.00 92.50 90 ALA A C 1
ATOM 672 O O . ALA A 1 90 ? 1.425 -3.122 0.709 1.00 92.50 90 ALA A O 1
ATOM 673 N N . ILE A 1 91 ? 1.356 -2.698 2.910 1.00 90.75 91 ILE A N 1
ATOM 674 C CA . ILE A 1 91 ? 2.818 -2.763 3.073 1.00 90.75 91 ILE A CA 1
ATOM 675 C C . ILE A 1 91 ? 3.332 -4.192 2.882 1.00 90.75 91 ILE A C 1
ATOM 677 O O . ILE A 1 91 ? 4.345 -4.379 2.210 1.00 90.75 91 ILE A O 1
ATOM 681 N N . ASN A 1 92 ? 2.644 -5.199 3.420 1.00 91.31 92 ASN A N 1
ATOM 682 C CA . ASN A 1 92 ? 3.033 -6.596 3.226 1.00 91.31 92 ASN A CA 1
ATOM 683 C C . ASN A 1 92 ? 3.022 -6.970 1.741 1.00 91.31 92 ASN A C 1
ATOM 685 O O . ASN A 1 92 ? 4.024 -7.465 1.232 1.00 91.31 92 ASN A O 1
ATOM 689 N N . LYS A 1 93 ? 1.948 -6.627 1.019 1.00 91.44 93 LYS A N 1
ATOM 690 C CA . LYS A 1 93 ? 1.843 -6.817 -0.434 1.00 91.44 93 LYS A CA 1
ATOM 691 C C . LYS A 1 93 ? 2.990 -6.129 -1.175 1.00 91.44 93 LYS A C 1
ATOM 693 O O . LYS A 1 93 ? 3.598 -6.714 -2.067 1.00 91.44 93 LYS A O 1
ATOM 698 N N . TYR A 1 94 ? 3.322 -4.898 -0.791 1.00 92.50 94 TYR A N 1
ATOM 699 C CA . TYR A 1 94 ? 4.442 -4.161 -1.371 1.00 92.50 94 TYR A CA 1
ATOM 700 C C . TYR A 1 94 ? 5.797 -4.852 -1.142 1.00 92.50 94 TYR A C 1
ATOM 702 O O . TYR A 1 94 ? 6.615 -4.934 -2.060 1.00 92.50 94 TYR A O 1
ATOM 710 N N . ILE A 1 95 ? 6.023 -5.368 0.069 1.00 89.31 95 ILE A N 1
ATOM 711 C CA . ILE A 1 95 ? 7.228 -6.111 0.447 1.00 89.31 95 ILE A CA 1
ATOM 712 C C . ILE A 1 95 ? 7.331 -7.422 -0.337 1.00 89.31 95 ILE A C 1
ATOM 714 O O . ILE A 1 95 ? 8.374 -7.694 -0.927 1.00 89.31 95 ILE A O 1
ATOM 718 N N . GLU A 1 96 ? 6.257 -8.209 -0.389 1.00 89.44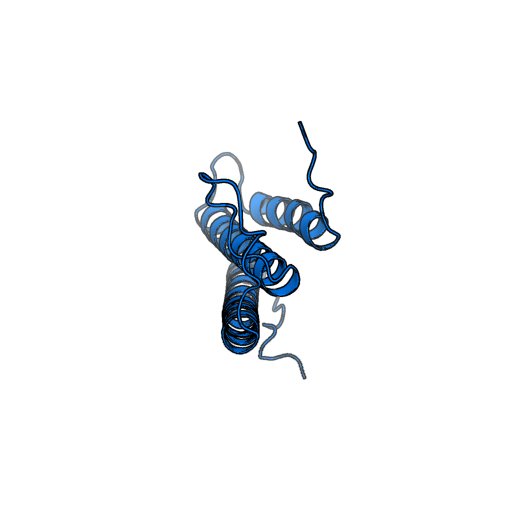 96 GLU A N 1
ATOM 719 C CA . GLU A 1 96 ? 6.209 -9.494 -1.094 1.00 89.44 96 GLU A CA 1
ATOM 720 C C . GLU A 1 96 ? 6.481 -9.325 -2.590 1.00 89.44 96 GLU A C 1
ATOM 722 O O . GLU A 1 96 ? 7.355 -9.995 -3.145 1.00 89.44 96 GLU A O 1
ATOM 727 N N . LEU A 1 97 ? 5.800 -8.365 -3.226 1.00 90.06 97 LEU A N 1
ATOM 728 C CA . LEU A 1 97 ? 6.043 -8.015 -4.624 1.00 90.06 97 LEU A CA 1
ATOM 729 C C . LEU A 1 97 ? 7.487 -7.576 -4.829 1.00 90.06 97 LEU A C 1
ATOM 731 O O . LEU A 1 97 ? 8.122 -7.980 -5.796 1.00 90.06 97 LEU A O 1
ATOM 735 N N . GLY A 1 98 ? 8.016 -6.758 -3.924 1.00 86.25 98 GLY A N 1
ATOM 736 C CA . GLY A 1 98 ? 9.385 -6.276 -3.958 1.00 86.25 98 GLY A CA 1
ATOM 737 C C . GLY A 1 98 ? 10.432 -7.389 -3.876 1.00 86.25 98 GLY A C 1
ATOM 738 O O . GLY A 1 98 ? 11.342 -7.413 -4.709 1.00 86.25 98 GLY A O 1
ATOM 739 N N . ASN A 1 99 ? 10.264 -8.326 -2.940 1.00 86.19 99 ASN A N 1
ATOM 740 C CA . ASN A 1 99 ? 11.130 -9.492 -2.730 1.00 86.19 99 ASN A CA 1
ATOM 741 C C . ASN A 1 99 ? 11.169 -10.428 -3.947 1.00 86.19 99 ASN A C 1
ATOM 743 O O . ASN A 1 99 ? 12.214 -11.019 -4.237 1.00 86.19 99 ASN A O 1
ATOM 747 N N . ASP A 1 100 ? 10.058 -10.535 -4.682 1.00 81.88 100 ASP A N 1
ATOM 748 C CA . ASP A 1 100 ? 9.946 -11.417 -5.843 1.00 81.88 100 ASP A CA 1
ATOM 749 C C . ASP A 1 100 ? 11.048 -11.142 -6.888 1.00 81.88 100 ASP A C 1
ATOM 751 O O . ASP A 1 100 ? 11.186 -10.038 -7.421 1.00 81.88 100 ASP A O 1
ATOM 755 N N . GLY A 1 101 ? 11.882 -12.142 -7.165 1.00 72.00 101 GLY A N 1
ATOM 756 C CA . GLY A 1 101 ? 12.968 -12.049 -8.145 1.00 72.00 101 GLY A CA 1
ATOM 757 C C . GLY A 1 101 ? 14.223 -11.269 -7.718 1.00 72.00 101 GLY A C 1
ATOM 758 O O . GLY A 1 101 ? 15.152 -11.184 -8.519 1.00 72.00 101 GLY A O 1
ATOM 759 N N . LEU A 1 102 ? 14.303 -10.730 -6.492 1.00 70.94 102 LEU A N 1
ATOM 760 C CA . LEU A 1 102 ? 15.509 -10.040 -5.993 1.00 70.94 102 LEU A CA 1
ATOM 761 C C . LEU A 1 102 ? 16.442 -10.923 -5.154 1.00 70.94 102 LEU A C 1
ATOM 763 O O . LEU A 1 102 ? 17.565 -10.513 -4.864 1.00 70.94 102 LEU A O 1
ATOM 767 N N . GLY A 1 103 ? 15.993 -12.109 -4.729 1.00 67.19 103 GLY A N 1
ATOM 768 C CA . GLY A 1 103 ? 16.740 -12.942 -3.775 1.00 67.19 103 GLY A CA 1
ATOM 769 C C . GLY A 1 103 ? 16.905 -12.291 -2.392 1.00 67.19 103 GLY A C 1
ATOM 770 O O . GLY A 1 103 ? 17.684 -12.773 -1.572 1.00 67.19 103 GLY A O 1
ATOM 771 N N . LEU A 1 104 ? 16.184 -11.193 -2.141 1.00 67.31 104 LEU A N 1
ATOM 772 C CA . LEU A 1 104 ? 16.077 -10.509 -0.858 1.00 67.31 104 LEU A CA 1
ATOM 773 C C . LEU A 1 104 ? 14.785 -10.962 -0.172 1.00 67.31 104 LEU A C 1
ATOM 775 O O . LEU A 1 104 ? 13.759 -11.108 -0.830 1.00 67.31 104 LEU A O 1
ATOM 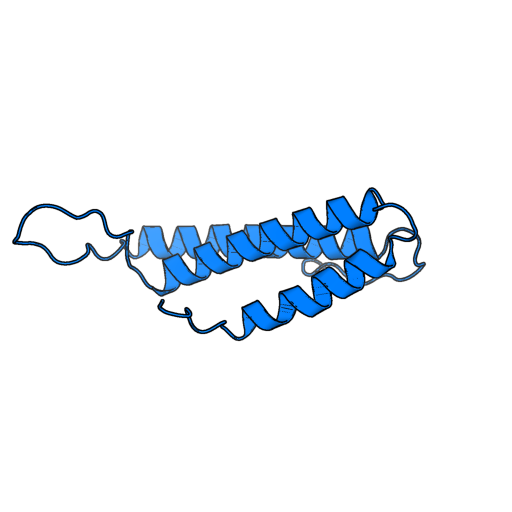779 N N . ASN A 1 105 ? 14.839 -11.157 1.144 1.00 70.25 105 ASN A N 1
ATOM 780 C CA . ASN A 1 105 ? 13.681 -11.477 1.977 1.00 70.25 105 ASN A CA 1
ATOM 781 C C . ASN A 1 105 ? 13.511 -10.381 3.026 1.00 70.25 105 ASN A C 1
ATOM 783 O O . ASN A 1 105 ? 13.952 -10.524 4.165 1.00 70.25 105 ASN A O 1
ATOM 787 N N . PHE A 1 106 ? 12.899 -9.262 2.641 1.00 78.19 106 PHE A N 1
ATOM 788 C CA . PHE A 1 106 ? 12.357 -8.351 3.642 1.00 78.19 106 PHE A CA 1
ATOM 789 C C . PHE A 1 106 ? 11.178 -9.041 4.334 1.00 78.19 106 PHE A C 1
ATOM 791 O O . PHE A 1 106 ? 10.262 -9.520 3.667 1.00 78.19 106 PHE A O 1
ATOM 798 N N . THR A 1 107 ? 11.218 -9.121 5.659 1.00 79.94 107 THR A N 1
ATOM 799 C CA . THR A 1 107 ? 10.170 -9.759 6.460 1.00 79.94 107 THR A CA 1
ATOM 800 C C . THR A 1 107 ? 8.885 -8.921 6.406 1.00 79.94 107 THR A C 1
ATOM 802 O O . THR A 1 107 ? 8.962 -7.712 6.634 1.00 79.94 107 THR A O 1
ATOM 805 N N . PRO A 1 108 ? 7.709 -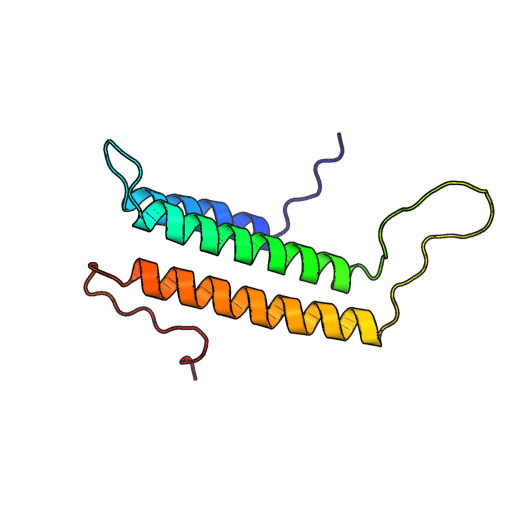9.505 6.104 1.00 77.44 108 PRO A N 1
ATOM 806 C CA . PRO A 1 108 ? 6.421 -8.829 6.263 1.00 77.44 108 PRO A CA 1
ATOM 807 C C . PRO A 1 108 ? 6.222 -8.338 7.701 1.00 77.44 108 PRO A C 1
ATOM 809 O O . PRO A 1 108 ? 6.724 -8.949 8.641 1.00 77.44 108 PRO A O 1
ATOM 812 N N . ILE A 1 109 ? 5.457 -7.263 7.892 1.00 76.94 109 ILE A N 1
ATOM 813 C CA . ILE A 1 109 ? 5.262 -6.641 9.214 1.00 76.94 109 ILE A CA 1
ATOM 814 C C . ILE A 1 109 ? 4.655 -7.633 10.214 1.00 76.94 109 ILE A C 1
ATOM 816 O O . ILE A 1 109 ? 5.030 -7.634 11.379 1.00 76.94 109 ILE A O 1
ATOM 820 N N . ASP A 1 110 ? 3.768 -8.516 9.753 1.00 73.12 110 ASP A N 1
ATOM 821 C CA . ASP A 1 110 ? 3.133 -9.548 10.588 1.00 73.12 110 ASP A CA 1
ATOM 822 C C . ASP A 1 110 ? 4.089 -10.618 11.121 1.00 73.12 110 ASP A C 1
ATOM 824 O O . ASP A 1 110 ? 3.712 -11.411 11.979 1.00 73.12 110 ASP A O 1
ATOM 828 N N . GLN A 1 111 ? 5.304 -10.672 10.583 1.00 65.81 111 GLN A N 1
ATOM 829 C CA . GLN A 1 111 ? 6.328 -11.650 10.934 1.00 65.81 111 GLN A CA 1
ATOM 830 C C . GLN A 1 111 ? 7.499 -11.005 11.693 1.00 65.81 111 GLN A C 1
ATOM 832 O O . GLN A 1 111 ? 8.537 -11.641 11.866 1.00 65.81 111 GLN A O 1
ATOM 837 N N . MET A 1 112 ? 7.368 -9.738 12.102 1.00 60.03 112 MET A N 1
ATOM 838 C CA . MET A 1 112 ? 8.345 -9.053 12.947 1.00 60.03 112 MET A CA 1
ATOM 839 C C . MET A 1 112 ? 7.954 -9.229 14.422 1.00 60.03 112 MET A C 1
ATOM 841 O O . MET A 1 112 ? 6.826 -8.901 14.787 1.00 60.03 112 MET A O 1
ATOM 845 N N . ASP A 1 113 ? 8.879 -9.758 15.233 1.00 49.66 113 ASP A N 1
ATOM 846 C CA . ASP A 1 113 ? 8.736 -9.911 16.694 1.00 49.66 113 ASP A CA 1
ATOM 847 C C . ASP A 1 113 ? 8.643 -8.563 17.437 1.00 49.66 113 ASP A C 1
ATOM 849 O O . ASP A 1 113 ? 9.371 -7.611 17.057 1.00 49.66 113 ASP A O 1
#

Organism: Emiliania huxleyi (NCBI:txid2903)

Radius of gyration: 17.92 Å; chains: 1; bounding box: 45×41×41 Å

Foldseek 3Di:
DDPPPCPPVNVVLVVQLVLLCVPDDPDRDPLSVQLVVLSVLLVVLVVLLVCLVVQFDDDDDDDPDDDTDGHDNVVSVVSNVVSVVSNLVSVQSNQVSSCPPPVDRDDRPVPDD

Sequence (113 aa):
MMIASKGPIDRLFGPLELWSSSFSSKTISPKTLAMNDAIDELREACRDLRSAASGKEGSGGFFGFGGPKAMDDGKRRKIAQDAYAKGKDAINKYIELGNDGLGLNFTPIDQMD